Protein AF-A0A376NT62-F1 (afdb_monomer_lite)

Radius of gyration: 45.65 Å; chains: 1; bounding box: 94×24×123 Å

Foldseek 3Di:
DVVVVVVVVVVVVVVVVVVVVVVVVVVVVVVVVVVVVVVVVVVVVCVVPDDLVRVLVVQLVVLVVPVVDDPVVSVVSNVVSVVVSVVVVVVVVVVVCPPPVVVVVVVVVVVVVVVVVVVVVVVVVVVVVVVPQPPLVVVLVVLVVLVVVVPPDDDDPVRVVSVVCVVVSNVVSVVVSVVVD

Organism: Escherichia coli (NCBI:txid562)

pLDDT: mean 73.6, std 13.1, range [42.81, 91.88]

Secondary structure (DSSP, 8-state):
-HHHHHHHHHHHHHHHHHHHHHHHHHHHHHHHHHHHHHHHHHHHHHHHS--HHHHHHHHHHHHHH-TTS-HHHHHHHHHHHHHHHHHHHHHHHHHHHHSTHHHHHHHHHHHHHHHHHHHHHHHHHHHHHTTTS-HHHHHHHHHHHHHHHHTTS---HHHHHHHHTHHHHHHHHHHHHHHT-

Sequence (181 aa):
MEYDQQRLNDLQEKKRRKDLQDAKAQAERNYQEQQKRRNAENAALNRMNETEAARHQREIARINAMQYADQAVRDAAIQRENERYEKAIKKNTRATRNDEATRLLLQYSQQQAQVEGQIAAARQSAGIATERMTEAHKQLLALQQRISDLDGKKLTADEKSVLARKNELIQALTLLEVYWQ

Structure (mmCIF, N/CA/C/O backbone):
data_AF-A0A376NT62-F1
#
_entry.id   AF-A0A376NT62-F1
#
loop_
_atom_site.group_PDB
_atom_site.id
_atom_site.type_symbol
_atom_site.label_atom_id
_atom_site.label_alt_id
_atom_site.label_comp_id
_atom_site.label_asym_id
_atom_site.label_entity_id
_atom_site.label_seq_id
_atom_site.pdbx_PDB_ins_code
_atom_site.Cartn_x
_atom_site.Cartn_y
_atom_site.Cartn_z
_atom_site.occupancy
_atom_site.B_iso_or_equiv
_atom_site.auth_seq_id
_atom_site.auth_comp_id
_atom_site.auth_asym_id
_atom_site.auth_atom_id
_atom_site.pdbx_PDB_model_num
ATOM 1 N N . MET A 1 1 ? 58.448 10.289 -52.300 1.00 60.62 1 MET A N 1
ATOM 2 C CA . MET A 1 1 ? 58.687 10.170 -50.844 1.00 60.62 1 MET A CA 1
ATOM 3 C C . MET A 1 1 ? 57.670 11.004 -50.065 1.00 60.62 1 MET A C 1
ATOM 5 O O . MET A 1 1 ? 56.929 10.432 -49.286 1.00 60.62 1 MET A O 1
ATOM 9 N N . GLU A 1 2 ? 57.532 12.308 -50.326 1.00 60.56 2 GLU A N 1
ATOM 10 C CA . GLU A 1 2 ? 56.601 13.194 -49.589 1.00 60.56 2 GLU A CA 1
ATOM 11 C C . GLU A 1 2 ? 55.101 12.879 -49.806 1.00 60.56 2 GLU A C 1
ATOM 13 O O . GLU A 1 2 ? 54.304 12.934 -48.872 1.00 60.56 2 GLU A O 1
ATOM 18 N N . TYR A 1 3 ? 54.729 12.446 -51.017 1.00 61.25 3 TYR A N 1
ATOM 19 C CA . TYR A 1 3 ? 53.346 12.091 -51.374 1.00 61.25 3 TYR A CA 1
ATOM 20 C C . TYR A 1 3 ? 52.840 10.815 -50.669 1.00 61.25 3 TYR A C 1
ATOM 22 O O . TYR A 1 3 ? 51.676 10.727 -50.278 1.00 61.25 3 TYR A O 1
ATOM 30 N N . ASP A 1 4 ? 53.727 9.839 -50.448 1.00 70.56 4 ASP A N 1
ATOM 31 C CA . ASP A 1 4 ? 53.400 8.608 -49.716 1.00 70.56 4 ASP A CA 1
ATOM 32 C C . ASP A 1 4 ? 53.242 8.878 -48.214 1.00 70.56 4 ASP A C 1
ATOM 34 O O . ASP A 1 4 ? 52.376 8.296 -47.558 1.00 70.56 4 ASP A O 1
ATOM 38 N N . GLN A 1 5 ? 54.022 9.825 -47.680 1.00 70.31 5 GLN A N 1
ATOM 39 C CA . GLN A 1 5 ? 53.934 10.269 -46.289 1.00 70.31 5 GLN A CA 1
ATOM 40 C C . GLN A 1 5 ? 52.595 10.968 -45.994 1.00 70.31 5 GLN A C 1
ATOM 42 O O . GLN A 1 5 ? 51.976 10.708 -44.962 1.00 70.31 5 GLN A O 1
ATOM 47 N N . GLN A 1 6 ? 52.121 11.822 -46.910 1.00 76.06 6 GLN A N 1
ATOM 48 C CA . GLN A 1 6 ? 50.824 12.499 -46.785 1.00 76.06 6 GLN A CA 1
ATOM 49 C C . GLN A 1 6 ? 49.659 11.505 -46.820 1.00 76.06 6 GLN A C 1
ATOM 51 O O . GLN A 1 6 ? 48.800 11.533 -45.940 1.00 76.06 6 GLN A O 1
ATOM 56 N N . ARG A 1 7 ? 49.677 10.546 -47.755 1.00 76.56 7 ARG A N 1
ATOM 57 C CA . ARG A 1 7 ? 48.652 9.492 -47.836 1.00 76.56 7 ARG A CA 1
ATOM 58 C C . ARG A 1 7 ? 48.575 8.637 -46.571 1.00 76.56 7 ARG A C 1
ATOM 60 O O . ARG A 1 7 ? 47.478 8.268 -46.149 1.00 76.56 7 ARG A O 1
ATOM 67 N N . LEU A 1 8 ? 49.724 8.309 -45.977 1.00 78.25 8 LEU A N 1
ATOM 68 C CA . LEU A 1 8 ? 49.793 7.562 -44.719 1.00 78.25 8 LEU A CA 1
ATOM 69 C C . LEU A 1 8 ? 49.194 8.359 -43.554 1.00 78.25 8 LEU A C 1
ATOM 71 O O . LEU A 1 8 ? 48.403 7.803 -42.791 1.00 78.25 8 LEU A O 1
ATOM 75 N N . ASN A 1 9 ? 49.504 9.653 -43.457 1.00 84.88 9 ASN A N 1
ATOM 76 C CA . ASN A 1 9 ? 48.931 10.530 -42.436 1.00 84.88 9 ASN A CA 1
ATOM 77 C C . ASN A 1 9 ? 47.410 10.678 -42.586 1.00 84.88 9 ASN A C 1
ATOM 79 O O . ASN A 1 9 ? 46.694 10.541 -41.595 1.00 84.88 9 ASN A O 1
ATOM 83 N N . ASP A 1 10 ? 46.899 10.849 -43.807 1.00 85.81 10 ASP A N 1
ATOM 84 C CA . ASP A 1 10 ? 45.456 10.953 -44.066 1.00 85.81 10 ASP A CA 1
ATOM 85 C C . ASP A 1 10 ? 44.708 9.667 -43.686 1.00 85.81 10 ASP A C 1
ATOM 87 O O . ASP A 1 10 ? 43.630 9.697 -43.082 1.00 85.81 10 ASP A O 1
ATOM 91 N N . LEU A 1 11 ? 45.291 8.506 -44.005 1.00 86.19 11 LEU A N 1
ATOM 92 C CA . LEU A 1 11 ? 44.767 7.199 -43.603 1.00 86.19 11 LEU A CA 1
ATOM 93 C C . LEU A 1 11 ? 44.747 7.046 -42.078 1.00 86.19 11 LEU A C 1
ATOM 95 O O . LEU A 1 11 ? 43.768 6.542 -41.518 1.00 86.19 11 LEU A O 1
ATOM 99 N N . GLN A 1 12 ? 45.800 7.503 -41.402 1.00 85.12 12 GLN A N 1
ATOM 100 C CA . GLN A 1 12 ? 45.920 7.441 -39.951 1.00 85.12 12 GLN A CA 1
ATOM 101 C C . GLN A 1 12 ? 44.943 8.400 -39.256 1.00 85.12 12 GLN A C 1
ATOM 103 O O . GLN A 1 12 ? 44.310 8.019 -38.269 1.00 85.12 12 GLN A O 1
ATOM 108 N N . GLU A 1 13 ? 44.738 9.603 -39.795 1.00 84.12 13 GLU A N 1
ATOM 109 C CA . GLU A 1 13 ? 43.761 10.562 -39.279 1.00 84.12 13 GLU A CA 1
ATOM 110 C C . GLU A 1 13 ? 42.324 10.070 -39.492 1.00 84.12 13 GLU A C 1
ATOM 112 O O . GLU A 1 13 ? 41.499 10.139 -38.577 1.00 84.12 13 GLU A O 1
ATOM 117 N N . LYS A 1 14 ? 42.024 9.477 -40.654 1.00 88.94 14 LYS A N 1
ATOM 118 C CA . LYS A 1 14 ? 40.718 8.863 -40.928 1.00 88.94 14 LYS A CA 1
ATOM 119 C C . LYS A 1 14 ? 40.431 7.692 -39.988 1.00 88.94 14 LYS A C 1
ATOM 121 O O . LYS A 1 14 ? 39.310 7.580 -39.489 1.00 88.94 14 LYS A O 1
ATOM 126 N N . LYS A 1 15 ? 41.438 6.859 -39.700 1.00 89.94 15 LYS A N 1
ATOM 127 C CA . LYS A 1 15 ? 41.334 5.780 -38.708 1.00 89.94 15 LYS A CA 1
ATOM 128 C C . LYS A 1 15 ? 41.074 6.344 -37.311 1.0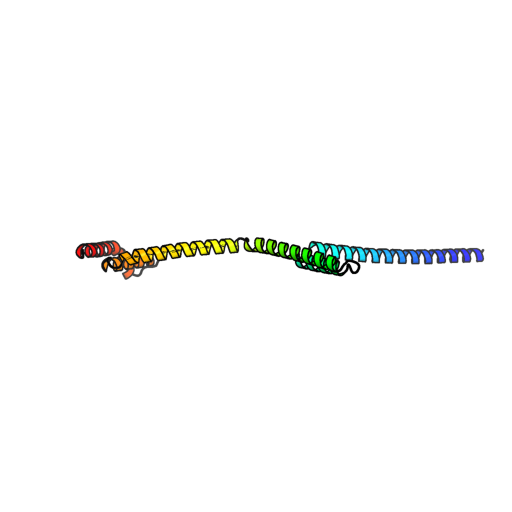0 89.94 15 LYS A C 1
ATOM 130 O O . LYS A 1 15 ? 40.103 5.952 -36.679 1.00 89.94 15 LYS A O 1
A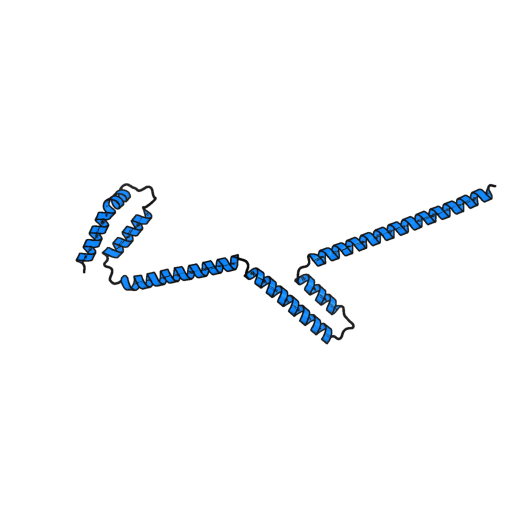TOM 135 N N . ARG A 1 16 ? 41.839 7.353 -36.885 1.00 85.56 16 ARG A N 1
ATOM 136 C CA . ARG A 1 16 ? 41.668 8.006 -35.578 1.00 85.56 16 ARG A CA 1
ATOM 137 C C . ARG A 1 16 ? 40.288 8.646 -35.413 1.00 85.56 16 ARG A C 1
ATOM 139 O O . ARG A 1 16 ? 39.691 8.541 -34.346 1.00 85.56 16 ARG A O 1
ATOM 146 N N . ARG A 1 17 ? 39.762 9.295 -36.458 1.00 85.88 17 ARG A N 1
ATOM 147 C CA . ARG A 1 17 ? 38.399 9.854 -36.460 1.00 85.88 17 ARG A CA 1
ATOM 148 C C . ARG A 1 17 ? 37.344 8.765 -36.315 1.00 85.88 17 ARG A C 1
ATOM 150 O O . ARG A 1 17 ? 36.403 8.950 -35.549 1.00 85.88 17 ARG A O 1
ATOM 157 N N . LYS A 1 18 ? 37.515 7.644 -37.018 1.00 90.44 18 LYS A N 1
ATOM 158 C CA . LYS A 1 18 ? 36.607 6.500 -36.928 1.00 90.44 18 LYS A CA 1
ATOM 159 C C . LYS A 1 18 ? 36.651 5.860 -35.540 1.00 90.44 18 LYS A C 1
ATOM 161 O O . LYS A 1 18 ? 35.605 5.712 -34.927 1.00 90.44 18 LYS A O 1
ATOM 166 N N . ASP A 1 19 ? 37.844 5.623 -35.002 1.00 89.94 19 ASP A N 1
ATOM 167 C CA . ASP A 1 19 ? 38.031 5.070 -33.657 1.00 89.94 19 ASP A CA 1
ATOM 168 C C . ASP A 1 19 ? 37.415 5.987 -32.580 1.00 89.94 19 ASP A C 1
ATOM 170 O O . ASP A 1 19 ? 36.767 5.518 -31.647 1.00 89.94 19 ASP A O 1
ATOM 174 N N . LEU A 1 20 ? 37.543 7.313 -32.731 1.00 86.62 20 LEU A N 1
ATOM 175 C CA . LEU A 1 20 ? 36.889 8.292 -31.853 1.00 86.62 20 LEU A CA 1
ATOM 176 C C . LEU A 1 20 ? 35.360 8.269 -31.973 1.00 86.62 20 LEU A C 1
ATOM 178 O O . LEU A 1 20 ? 34.663 8.442 -30.972 1.00 86.62 20 LEU A O 1
ATOM 182 N N . GLN A 1 21 ? 34.827 8.094 -33.181 1.00 90.81 21 GLN A N 1
ATOM 183 C CA . GLN A 1 21 ? 33.387 8.027 -33.418 1.00 90.81 21 GLN A CA 1
ATOM 184 C C . GLN A 1 21 ? 32.792 6.727 -32.867 1.00 90.81 21 GLN A C 1
ATOM 186 O O . GLN A 1 21 ? 31.758 6.769 -32.199 1.00 90.81 21 GLN A O 1
ATOM 191 N N . ASP A 1 22 ? 33.482 5.605 -33.062 1.00 91.88 22 ASP A N 1
ATOM 192 C CA . ASP A 1 22 ? 33.101 4.297 -32.535 1.00 91.88 22 ASP A CA 1
ATOM 193 C C . ASP A 1 22 ? 33.161 4.291 -30.999 1.00 91.88 22 ASP A C 1
ATOM 195 O O . ASP A 1 22 ? 32.225 3.830 -30.344 1.00 91.88 22 ASP A O 1
ATOM 199 N N . ALA A 1 23 ? 34.190 4.904 -30.400 1.00 88.69 23 ALA A N 1
ATOM 200 C CA . ALA A 1 23 ? 34.283 5.070 -28.949 1.00 88.69 23 ALA A CA 1
ATOM 201 C C . ALA A 1 23 ? 33.133 5.918 -28.377 1.00 88.69 23 ALA A C 1
ATOM 203 O O . ALA A 1 23 ? 32.559 5.561 -27.346 1.00 88.69 23 ALA A O 1
ATOM 204 N N . LYS A 1 24 ? 32.751 7.013 -29.051 1.00 90.50 24 LYS A N 1
ATOM 205 C CA . LYS A 1 24 ? 31.589 7.830 -28.656 1.00 90.50 24 LYS A CA 1
ATOM 206 C C . LYS A 1 24 ? 30.281 7.052 -28.774 1.00 90.50 24 LYS A C 1
ATOM 208 O O . LYS A 1 24 ? 29.489 7.064 -27.837 1.00 90.50 24 LYS A O 1
ATOM 213 N N . ALA A 1 25 ? 30.078 6.336 -29.879 1.00 89.50 25 ALA A N 1
ATOM 214 C CA . ALA A 1 25 ? 28.888 5.515 -30.082 1.00 89.50 25 ALA A CA 1
ATOM 215 C C . ALA A 1 25 ? 28.783 4.400 -29.029 1.00 89.50 25 ALA A C 1
ATOM 217 O O . ALA A 1 25 ? 27.697 4.132 -28.515 1.00 89.50 25 ALA A O 1
ATOM 218 N N . GLN A 1 26 ? 29.906 3.781 -28.661 1.00 86.69 26 GLN A N 1
ATOM 219 C CA . GLN A 1 26 ? 29.948 2.774 -27.606 1.00 86.69 26 GLN A CA 1
ATOM 220 C C . GLN A 1 26 ? 29.641 3.380 -26.232 1.00 86.69 26 GLN A C 1
ATOM 222 O O . GLN A 1 26 ? 28.860 2.808 -25.474 1.00 86.69 26 GLN A O 1
ATOM 227 N N . ALA A 1 27 ? 30.206 4.547 -25.915 1.00 86.06 27 ALA A N 1
ATOM 228 C CA . ALA A 1 27 ? 29.922 5.253 -24.668 1.00 86.06 27 ALA A CA 1
ATOM 229 C C . ALA A 1 27 ? 28.438 5.635 -24.554 1.00 86.06 27 ALA A C 1
ATOM 231 O O . ALA A 1 27 ? 27.832 5.453 -23.500 1.00 86.06 27 ALA A O 1
ATOM 232 N N . GLU A 1 28 ? 27.831 6.095 -25.647 1.00 88.81 28 GLU A N 1
ATOM 233 C CA . GLU A 1 28 ? 26.419 6.465 -25.681 1.00 88.81 28 GLU A CA 1
ATOM 234 C C . GLU A 1 28 ? 25.495 5.248 -25.559 1.00 88.81 28 GLU A C 1
ATOM 236 O O . GLU A 1 28 ? 24.528 5.282 -24.797 1.00 88.81 28 GLU A O 1
ATOM 241 N N . ARG A 1 29 ? 25.832 4.125 -26.208 1.00 88.50 29 ARG A N 1
ATOM 242 C CA . ARG A 1 29 ? 25.128 2.846 -26.006 1.00 88.50 29 ARG A CA 1
ATOM 243 C C . ARG A 1 29 ? 25.219 2.377 -24.560 1.00 88.50 29 ARG A C 1
ATOM 245 O O . ARG A 1 29 ? 24.194 2.052 -23.966 1.00 88.50 29 ARG A O 1
ATOM 252 N N . ASN A 1 30 ? 26.416 2.400 -23.979 1.00 90.94 30 ASN A N 1
ATOM 253 C CA . ASN A 1 30 ? 26.633 2.009 -22.588 1.00 90.94 30 ASN A CA 1
ATOM 254 C C . ASN A 1 30 ? 25.833 2.904 -21.628 1.00 90.94 30 ASN A C 1
ATOM 256 O O . ASN A 1 30 ? 25.224 2.407 -20.682 1.00 90.94 30 ASN A O 1
ATOM 260 N N . TYR A 1 31 ? 25.784 4.213 -21.890 1.00 86.31 31 TYR A N 1
ATOM 261 C CA . TYR A 1 31 ? 24.988 5.155 -21.107 1.00 86.31 31 TYR A CA 1
ATOM 262 C C . TYR A 1 31 ? 23.487 4.857 -21.214 1.00 86.31 31 TYR A C 1
ATOM 264 O O . TYR A 1 31 ? 22.801 4.757 -20.196 1.00 86.31 31 TYR A O 1
ATOM 272 N N . GLN A 1 32 ? 22.972 4.646 -22.427 1.00 90.00 32 GLN A N 1
ATOM 273 C CA . GLN A 1 32 ? 21.567 4.296 -22.639 1.00 90.00 32 GLN A CA 1
ATOM 274 C C . GLN A 1 32 ? 21.197 2.959 -21.989 1.00 90.00 32 GLN A C 1
ATOM 276 O O . GLN A 1 32 ? 20.133 2.844 -21.380 1.00 90.00 32 GLN A O 1
ATOM 281 N N . GLU A 1 33 ? 22.059 1.947 -22.080 1.00 88.75 33 GLU A N 1
ATOM 282 C CA . GLU A 1 33 ? 21.848 0.672 -21.397 1.00 88.75 33 GLU A CA 1
ATOM 283 C C . GLU A 1 33 ? 21.852 0.830 -19.881 1.00 88.75 33 GLU A C 1
ATOM 285 O O . GLU A 1 33 ? 20.990 0.264 -19.211 1.00 88.75 33 GLU A O 1
ATOM 290 N N . GLN A 1 34 ? 22.766 1.629 -19.329 1.00 86.88 34 GLN A N 1
ATOM 291 C CA . GLN A 1 34 ? 22.798 1.895 -17.895 1.00 86.88 34 GLN A CA 1
ATOM 292 C C . GLN A 1 34 ? 21.518 2.599 -17.430 1.00 86.88 34 GLN A C 1
ATOM 294 O O . GLN A 1 34 ? 20.954 2.218 -16.405 1.00 86.88 34 GLN A O 1
ATOM 299 N N . GLN A 1 35 ? 21.013 3.569 -18.197 1.00 87.31 35 GLN A N 1
ATOM 300 C CA . GLN A 1 35 ? 19.728 4.218 -17.915 1.00 87.31 35 GLN A CA 1
ATOM 301 C C . GLN A 1 35 ? 18.564 3.222 -17.982 1.00 87.31 35 GLN A C 1
ATOM 303 O O . GLN A 1 35 ? 17.733 3.182 -17.077 1.00 87.31 35 GLN A O 1
ATOM 308 N N . LYS A 1 36 ? 18.525 2.357 -19.004 1.00 91.06 36 LYS A N 1
ATOM 309 C CA . LYS A 1 36 ? 17.510 1.296 -19.113 1.00 91.06 36 LYS A CA 1
ATOM 310 C C . LYS A 1 36 ? 17.560 0.332 -17.929 1.00 91.06 36 LYS A C 1
ATOM 312 O O . LYS A 1 36 ? 16.506 0.007 -17.391 1.00 91.06 36 LYS A O 1
ATOM 317 N N . ARG A 1 37 ? 18.755 -0.088 -17.497 1.00 87.69 37 ARG A N 1
ATOM 318 C CA . ARG A 1 37 ? 18.943 -0.963 -16.327 1.00 87.69 37 ARG A CA 1
ATOM 319 C C . ARG A 1 37 ? 18.460 -0.294 -15.048 1.00 87.69 37 ARG A C 1
ATOM 321 O O . ARG A 1 37 ? 17.643 -0.880 -14.354 1.00 87.69 37 ARG A O 1
ATOM 328 N N . ARG A 1 38 ? 18.853 0.960 -14.800 1.00 83.25 38 ARG A N 1
ATOM 329 C CA . ARG A 1 38 ? 18.370 1.743 -13.649 1.00 83.25 38 ARG A CA 1
ATOM 330 C C . ARG A 1 38 ? 16.850 1.871 -13.640 1.00 83.25 38 ARG A C 1
ATOM 332 O O . ARG A 1 38 ? 16.218 1.662 -12.612 1.00 83.25 38 ARG A O 1
ATOM 339 N N . ASN A 1 39 ? 16.249 2.172 -14.788 1.00 86.00 39 ASN A N 1
ATOM 340 C CA . ASN A 1 39 ? 14.797 2.290 -14.902 1.00 86.00 39 ASN A CA 1
ATOM 341 C C . ASN A 1 39 ? 14.094 0.943 -14.691 1.00 86.00 39 ASN A C 1
ATOM 343 O O . ASN A 1 39 ? 13.047 0.895 -14.049 1.00 86.00 39 ASN A O 1
ATOM 347 N N . ALA A 1 40 ? 14.672 -0.152 -15.190 1.00 83.62 40 ALA A N 1
ATOM 348 C CA . ALA A 1 40 ? 14.157 -1.499 -14.974 1.00 8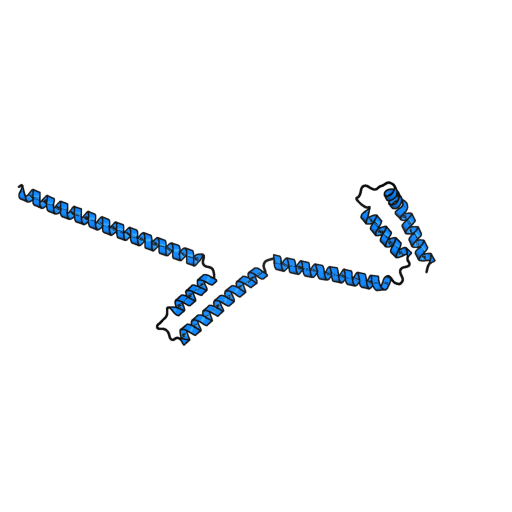3.62 40 ALA A CA 1
ATOM 349 C C . ALA A 1 40 ? 14.262 -1.926 -13.502 1.00 83.62 40 ALA A C 1
ATOM 351 O O . ALA A 1 40 ? 13.298 -2.463 -12.960 1.00 83.62 40 ALA A O 1
ATOM 352 N N . GLU A 1 41 ? 15.386 -1.641 -12.843 1.00 81.38 41 GLU A N 1
ATOM 353 C CA . GLU A 1 41 ? 15.609 -1.908 -11.419 1.00 81.38 41 GLU A CA 1
ATOM 354 C C . GLU A 1 41 ? 14.671 -1.077 -10.538 1.00 81.38 41 GLU A C 1
ATOM 356 O O . GLU A 1 41 ? 14.015 -1.631 -9.660 1.00 81.38 41 GLU A O 1
ATOM 361 N N . ASN A 1 42 ? 14.501 0.216 -10.824 1.00 81.56 42 ASN A N 1
ATOM 362 C CA . ASN A 1 42 ? 13.538 1.067 -10.121 1.00 81.56 42 ASN A CA 1
ATOM 363 C C . ASN A 1 42 ? 12.095 0.586 -10.324 1.00 81.56 42 ASN A C 1
ATOM 365 O O . ASN A 1 42 ? 11.314 0.528 -9.375 1.00 81.56 42 ASN A O 1
ATOM 369 N N . ALA A 1 43 ? 11.727 0.188 -11.545 1.00 80.62 43 ALA A N 1
ATOM 370 C CA . ALA A 1 43 ? 10.415 -0.392 -11.812 1.00 80.62 43 ALA A CA 1
ATOM 371 C C . ALA A 1 43 ? 10.221 -1.729 -11.075 1.00 80.62 43 ALA A C 1
ATOM 373 O O . ALA A 1 43 ? 9.122 -2.006 -10.596 1.00 80.62 43 ALA A O 1
ATOM 374 N N . ALA A 1 44 ? 11.269 -2.548 -10.957 1.00 79.88 44 ALA A N 1
ATOM 375 C CA . ALA A 1 44 ? 11.240 -3.792 -10.196 1.00 79.88 44 ALA A CA 1
ATOM 376 C C . ALA A 1 44 ? 11.102 -3.536 -8.687 1.00 79.88 44 ALA A C 1
ATOM 378 O O . ALA A 1 44 ? 10.258 -4.160 -8.047 1.00 79.88 44 ALA A O 1
ATOM 379 N N . LEU A 1 45 ? 11.851 -2.580 -8.132 1.00 76.75 45 LEU A N 1
ATOM 380 C CA . LEU A 1 45 ? 11.735 -2.156 -6.734 1.00 76.75 45 LEU A CA 1
ATOM 381 C C . LEU A 1 45 ? 10.335 -1.626 -6.418 1.00 76.75 45 LEU A C 1
ATOM 383 O O . LEU A 1 45 ? 9.746 -2.026 -5.415 1.00 76.75 45 LEU A O 1
ATOM 387 N N . ASN A 1 46 ? 9.762 -0.810 -7.303 1.00 74.62 46 ASN A N 1
ATOM 388 C CA . ASN A 1 46 ? 8.386 -0.344 -7.153 1.00 74.62 46 ASN A CA 1
ATOM 389 C C . ASN A 1 46 ? 7.395 -1.515 -7.199 1.00 74.62 46 ASN A C 1
ATOM 391 O O . ASN A 1 46 ? 6.508 -1.587 -6.361 1.00 74.62 46 ASN A O 1
ATOM 395 N N . ARG A 1 47 ? 7.575 -2.503 -8.089 1.00 71.38 47 ARG A N 1
ATOM 396 C CA . ARG A 1 47 ? 6.727 -3.714 -8.119 1.00 71.38 47 ARG A CA 1
ATOM 397 C C . ARG A 1 47 ? 6.829 -4.559 -6.846 1.00 71.38 47 ARG A C 1
ATOM 399 O O . ARG A 1 47 ? 5.822 -5.141 -6.437 1.00 71.38 47 ARG A O 1
ATOM 406 N N . MET A 1 48 ? 8.019 -4.653 -6.250 1.00 68.38 48 MET A N 1
ATOM 407 C CA . MET A 1 48 ? 8.249 -5.416 -5.018 1.00 68.38 48 MET A CA 1
ATOM 408 C C . MET A 1 48 ? 7.642 -4.729 -3.793 1.00 68.38 48 MET A C 1
ATOM 410 O O . MET A 1 48 ? 7.051 -5.410 -2.963 1.00 68.38 48 MET A O 1
ATOM 414 N N . ASN A 1 49 ? 7.721 -3.399 -3.717 1.00 63.00 49 ASN A N 1
ATOM 415 C CA . ASN A 1 49 ? 7.181 -2.613 -2.602 1.00 63.00 49 ASN A CA 1
ATOM 416 C C . ASN A 1 49 ? 5.732 -2.155 -2.809 1.00 63.00 49 ASN A C 1
ATOM 418 O O . ASN A 1 49 ? 5.203 -1.368 -2.024 1.00 63.00 49 ASN A O 1
ATOM 422 N N . GLU A 1 50 ? 5.084 -2.596 -3.883 1.00 66.69 50 GLU A N 1
ATOM 423 C CA . GLU A 1 50 ? 3.768 -2.082 -4.219 1.00 66.69 50 GLU A CA 1
ATOM 424 C C . GLU A 1 50 ? 2.655 -2.647 -3.342 1.00 66.69 50 GLU A C 1
ATOM 426 O O . GLU A 1 50 ? 2.512 -3.861 -3.175 1.00 66.69 50 GLU A O 1
ATOM 431 N N . THR A 1 51 ? 1.819 -1.737 -2.841 1.00 76.31 51 THR A N 1
ATOM 432 C CA . THR A 1 51 ? 0.596 -2.072 -2.115 1.00 76.31 51 THR A CA 1
ATOM 433 C C . THR A 1 51 ? -0.383 -2.807 -3.034 1.00 76.31 51 THR A C 1
ATOM 435 O O . THR A 1 51 ? -0.394 -2.605 -4.251 1.00 76.31 51 THR A O 1
ATOM 438 N N . GLU A 1 52 ? -1.259 -3.645 -2.468 1.00 79.88 52 GLU A N 1
ATOM 439 C CA . GLU A 1 52 ? -2.295 -4.330 -3.263 1.00 79.88 52 GLU A CA 1
ATOM 440 C C . GLU A 1 52 ? -3.191 -3.338 -4.034 1.00 79.88 52 GLU A C 1
ATOM 442 O O . GLU A 1 52 ? -3.661 -3.668 -5.117 1.00 79.88 52 GLU A O 1
ATOM 447 N N . ALA A 1 53 ? -3.359 -2.104 -3.540 1.00 78.69 53 ALA A N 1
ATOM 448 C CA . ALA A 1 53 ? -4.081 -1.037 -4.239 1.00 78.69 53 ALA A CA 1
ATOM 449 C C . ALA A 1 53 ? -3.376 -0.588 -5.530 1.00 78.69 53 ALA A C 1
ATOM 451 O O . ALA A 1 53 ? -4.015 -0.430 -6.569 1.00 78.69 53 ALA A O 1
ATOM 452 N N . ALA A 1 54 ? -2.053 -0.429 -5.487 1.00 82.00 54 ALA A N 1
ATOM 453 C CA . ALA A 1 54 ? -1.268 -0.057 -6.659 1.00 82.00 54 ALA A CA 1
ATOM 454 C C . ALA A 1 54 ? -1.223 -1.191 -7.700 1.00 82.00 54 ALA A C 1
ATOM 456 O O . ALA A 1 54 ? -1.355 -0.942 -8.900 1.00 82.00 54 ALA A O 1
ATOM 457 N N . ARG A 1 55 ? -1.145 -2.451 -7.248 1.00 83.94 55 ARG A N 1
ATOM 458 C CA . ARG A 1 55 ? -1.268 -3.630 -8.125 1.00 83.94 55 ARG A CA 1
ATOM 459 C C . ARG A 1 55 ? -2.616 -3.672 -8.833 1.00 83.94 55 ARG A C 1
ATOM 461 O O . ARG A 1 55 ? -2.642 -3.798 -10.055 1.00 83.94 55 ARG A O 1
ATOM 468 N N . HIS A 1 56 ? -3.696 -3.503 -8.075 1.00 87.62 56 HIS A N 1
ATOM 469 C CA . HIS A 1 56 ? -5.053 -3.460 -8.601 1.00 87.62 56 HIS A CA 1
ATOM 470 C C . HIS A 1 56 ? -5.203 -2.376 -9.677 1.00 87.62 56 HIS A C 1
ATOM 472 O O . HIS A 1 56 ? -5.623 -2.656 -10.797 1.00 87.62 56 HIS A O 1
ATOM 478 N N . GLN A 1 57 ? -4.759 -1.150 -9.389 1.00 85.94 57 GLN A N 1
ATOM 479 C CA . GLN A 1 57 ? -4.866 -0.040 -10.334 1.00 85.94 57 GLN A CA 1
ATOM 480 C C . GLN A 1 57 ? -4.094 -0.287 -11.639 1.00 85.94 57 GLN A C 1
ATOM 482 O O . GLN A 1 57 ? -4.569 0.071 -12.720 1.00 85.94 57 GLN A O 1
ATOM 487 N N . ARG A 1 58 ? -2.922 -0.929 -11.568 1.00 87.44 58 ARG A N 1
ATOM 488 C CA . ARG A 1 58 ? -2.160 -1.295 -12.769 1.00 87.44 58 ARG A CA 1
ATOM 489 C C . ARG A 1 58 ? -2.832 -2.373 -13.592 1.00 87.44 58 ARG A C 1
ATOM 491 O O . ARG A 1 58 ? -2.800 -2.283 -14.816 1.00 87.44 58 ARG A O 1
ATOM 498 N N . GLU A 1 59 ? -3.419 -3.374 -12.952 1.00 87.44 59 GLU A N 1
ATOM 499 C CA . GLU A 1 59 ? -4.086 -4.444 -13.684 1.00 87.44 59 GLU A CA 1
ATOM 500 C C . GLU A 1 59 ? -5.355 -3.924 -14.371 1.00 87.44 59 GLU A C 1
ATOM 502 O O . GLU A 1 59 ? -5.568 -4.202 -15.548 1.00 87.44 59 GLU A O 1
ATOM 507 N N . ILE A 1 60 ? -6.105 -3.029 -13.722 1.00 89.50 60 ILE A N 1
ATOM 508 C CA . ILE A 1 60 ? -7.216 -2.306 -14.358 1.00 89.50 60 ILE A CA 1
ATOM 509 C C . ILE A 1 60 ? -6.729 -1.488 -15.562 1.00 89.50 60 ILE A C 1
ATOM 511 O O . ILE A 1 60 ? -7.310 -1.571 -16.644 1.00 89.50 60 ILE A O 1
ATOM 515 N N . ALA A 1 61 ? -5.630 -0.739 -15.422 1.00 88.88 61 ALA A N 1
ATOM 516 C CA . ALA A 1 61 ? -5.047 0.011 -16.536 1.00 88.88 61 ALA A CA 1
ATOM 517 C C . ALA A 1 61 ? -4.585 -0.908 -17.682 1.00 88.88 61 ALA A C 1
ATOM 519 O O . ALA A 1 61 ? -4.752 -0.569 -18.854 1.00 88.88 61 ALA A O 1
ATOM 520 N N . ARG A 1 62 ? -4.047 -2.090 -17.360 1.00 89.00 62 ARG A N 1
ATOM 521 C CA . ARG A 1 62 ? -3.623 -3.098 -18.337 1.00 89.00 62 ARG A CA 1
ATOM 522 C C . ARG A 1 62 ? -4.807 -3.683 -19.098 1.00 89.00 62 ARG A C 1
ATOM 524 O O . ARG A 1 62 ? -4.730 -3.781 -20.320 1.00 89.00 62 ARG A O 1
ATOM 531 N N . ILE A 1 63 ? -5.888 -4.031 -18.403 1.00 88.56 63 ILE A N 1
ATOM 532 C CA . ILE A 1 63 ? -7.121 -4.536 -19.020 1.00 88.56 63 ILE A CA 1
ATOM 533 C C . ILE A 1 63 ? -7.737 -3.455 -19.921 1.00 88.56 63 ILE A C 1
ATOM 535 O O . ILE A 1 63 ? -8.108 -3.735 -21.060 1.00 88.56 63 ILE A O 1
ATOM 539 N N . ASN A 1 64 ? -7.748 -2.197 -19.469 1.00 87.38 64 ASN A N 1
ATOM 540 C CA . ASN A 1 64 ? -8.231 -1.065 -20.264 1.00 87.38 64 ASN A CA 1
ATOM 541 C C . ASN A 1 64 ? -7.376 -0.794 -21.514 1.00 87.38 64 ASN A C 1
ATOM 543 O O . ASN A 1 64 ? -7.912 -0.406 -22.553 1.00 87.38 64 ASN A O 1
ATOM 547 N N . ALA A 1 65 ? -6.063 -1.032 -21.448 1.00 88.56 65 ALA A N 1
ATOM 548 C CA . ALA A 1 65 ? -5.152 -0.871 -22.582 1.00 88.56 65 ALA A CA 1
ATOM 549 C C . ALA A 1 65 ? -5.330 -1.944 -23.677 1.00 88.56 65 ALA A C 1
ATOM 551 O O . ALA A 1 65 ? -4.836 -1.760 -24.791 1.00 88.56 65 ALA A O 1
ATOM 552 N N . MET A 1 66 ? -6.049 -3.044 -23.411 1.00 88.06 66 MET A N 1
ATOM 553 C CA . MET A 1 66 ? -6.354 -4.089 -24.399 1.00 88.06 66 MET A CA 1
ATOM 554 C C . MET A 1 66 ? -7.475 -3.653 -25.358 1.00 88.06 66 MET A C 1
ATOM 556 O O . MET A 1 66 ? -8.563 -4.221 -25.380 1.00 88.06 66 MET A O 1
ATOM 560 N N . GLN A 1 67 ? -7.209 -2.633 -26.173 1.00 78.81 67 GLN A N 1
ATOM 561 C CA . GLN A 1 67 ? -8.209 -1.972 -27.024 1.00 78.81 67 GLN A CA 1
ATOM 562 C C . GLN A 1 67 ? -8.863 -2.887 -28.073 1.00 78.81 67 GLN A C 1
ATOM 564 O O . GLN A 1 67 ? -10.004 -2.643 -28.455 1.00 78.81 67 GLN A O 1
ATOM 569 N N . TYR A 1 68 ? -8.169 -3.944 -28.499 1.00 83.50 68 TYR A N 1
ATOM 570 C CA . TYR A 1 68 ? -8.650 -4.903 -29.500 1.00 83.50 68 TYR A CA 1
ATOM 571 C C . TYR A 1 68 ? -9.495 -6.045 -28.923 1.00 83.50 68 TYR A C 1
ATOM 573 O O . TYR A 1 68 ? -10.037 -6.840 -29.683 1.00 83.50 68 TYR A O 1
ATOM 581 N N . ALA A 1 69 ? -9.588 -6.164 -27.597 1.00 80.94 69 ALA A N 1
ATOM 582 C CA . ALA A 1 69 ? -10.419 -7.180 -26.966 1.00 80.94 69 ALA A CA 1
ATOM 583 C C . ALA A 1 69 ? -11.894 -6.753 -26.954 1.00 80.94 69 ALA A C 1
ATOM 585 O O . ALA A 1 69 ? -12.212 -5.570 -26.771 1.00 80.94 69 ALA A O 1
ATOM 586 N N . ASP A 1 70 ? -12.796 -7.729 -27.074 1.00 86.31 70 ASP A N 1
ATOM 587 C CA . ASP A 1 70 ? -14.232 -7.502 -26.925 1.00 86.31 70 ASP A CA 1
ATOM 588 C C . ASP A 1 70 ? -14.538 -6.800 -25.601 1.00 86.31 70 ASP A C 1
ATOM 590 O O . ASP A 1 70 ? -13.985 -7.124 -24.545 1.00 86.31 70 ASP A O 1
ATOM 594 N N . GLN A 1 71 ? -15.433 -5.816 -25.658 1.00 84.69 71 GLN A N 1
ATOM 595 C CA . GLN A 1 71 ? -15.754 -4.976 -24.508 1.00 84.69 71 GLN A CA 1
ATOM 596 C C . GLN A 1 71 ? -16.297 -5.802 -23.334 1.00 84.69 71 GLN A C 1
ATOM 598 O O . GLN A 1 71 ? -15.827 -5.648 -22.213 1.00 84.69 71 GLN A O 1
ATOM 603 N N . ALA A 1 72 ? -17.171 -6.777 -23.605 1.00 86.50 72 ALA A N 1
ATOM 604 C CA . ALA A 1 72 ? -17.695 -7.682 -22.582 1.00 86.50 72 ALA A CA 1
ATOM 605 C C . ALA A 1 72 ? -16.597 -8.519 -21.895 1.00 86.50 72 ALA A C 1
ATOM 607 O O . ALA A 1 72 ? -16.684 -8.808 -20.702 1.00 86.50 72 ALA A O 1
ATOM 608 N N . VAL A 1 73 ? -15.541 -8.890 -22.628 1.00 87.94 73 VAL A N 1
ATOM 609 C CA . VAL A 1 73 ? -14.403 -9.643 -22.078 1.00 87.94 73 VAL A CA 1
ATOM 610 C C . VAL A 1 73 ? -13.548 -8.745 -21.183 1.00 87.94 73 VAL A C 1
ATOM 612 O O . VAL A 1 73 ? -13.112 -9.186 -20.118 1.00 87.94 73 VAL A O 1
ATOM 615 N N . ARG A 1 74 ? -13.352 -7.477 -21.568 1.00 86.06 74 ARG A N 1
ATOM 616 C CA . ARG A 1 74 ? -12.670 -6.474 -20.736 1.00 86.06 74 ARG A CA 1
ATOM 617 C C . ARG A 1 74 ? -13.439 -6.180 -19.455 1.00 86.06 74 ARG A C 1
ATOM 619 O O . ARG A 1 74 ? -12.848 -6.232 -18.380 1.00 86.06 74 ARG A O 1
ATOM 626 N N . ASP A 1 75 ? -14.745 -5.962 -19.553 1.00 86.88 75 ASP A N 1
ATOM 627 C CA . ASP A 1 75 ? -15.591 -5.682 -18.393 1.00 86.88 75 ASP A CA 1
ATOM 628 C C . ASP A 1 75 ? -15.611 -6.875 -17.426 1.00 86.88 75 ASP A C 1
ATOM 630 O O . ASP A 1 75 ? -15.434 -6.706 -16.220 1.00 86.88 75 ASP A O 1
ATOM 634 N N . ALA A 1 76 ? -15.714 -8.105 -17.942 1.00 89.06 76 ALA A N 1
ATOM 635 C CA . ALA A 1 76 ? -15.623 -9.312 -17.122 1.00 89.06 76 ALA A CA 1
ATOM 636 C C . ALA A 1 76 ? -14.248 -9.469 -16.445 1.00 89.06 76 ALA A C 1
ATOM 638 O O . ALA A 1 76 ? -14.170 -9.909 -15.295 1.00 89.06 76 ALA A O 1
ATOM 639 N N . ALA A 1 77 ? -13.158 -9.113 -17.129 1.00 88.75 77 ALA A N 1
ATOM 640 C CA . ALA A 1 77 ? -11.815 -9.139 -16.555 1.00 88.75 77 ALA A CA 1
ATOM 641 C C . ALA A 1 77 ? -11.640 -8.081 -15.450 1.00 88.75 77 ALA A C 1
ATOM 643 O O . ALA A 1 77 ? -11.094 -8.398 -14.393 1.00 88.75 77 ALA A O 1
ATOM 644 N N . ILE A 1 78 ? -12.171 -6.869 -15.647 1.00 89.25 78 ILE A N 1
ATOM 645 C CA . ILE A 1 78 ? -12.198 -5.804 -14.631 1.00 89.25 78 ILE A CA 1
ATOM 646 C C . ILE A 1 78 ? -12.952 -6.267 -13.385 1.00 89.25 78 ILE A C 1
ATOM 648 O O . ILE A 1 78 ? -12.454 -6.109 -12.273 1.00 89.25 78 ILE A O 1
ATOM 652 N N . GLN A 1 79 ? -14.124 -6.888 -13.551 1.00 87.44 79 GLN A N 1
ATOM 653 C CA . GLN A 1 79 ? -14.911 -7.381 -12.417 1.00 87.44 79 GLN A CA 1
ATOM 654 C C . GLN A 1 79 ? -14.164 -8.451 -11.615 1.00 87.44 79 GLN A C 1
ATOM 656 O O . GLN A 1 79 ? -14.110 -8.379 -10.389 1.00 87.44 79 GLN A O 1
ATOM 661 N N . ARG A 1 80 ? -13.503 -9.402 -12.286 1.00 90.00 80 ARG A N 1
ATOM 662 C CA . ARG A 1 80 ? -12.681 -10.418 -11.605 1.00 90.00 80 ARG A CA 1
ATOM 663 C C . ARG A 1 80 ? -11.521 -9.798 -10.824 1.00 90.00 80 ARG A C 1
ATOM 665 O O . ARG A 1 80 ? -11.217 -10.255 -9.722 1.00 90.00 80 ARG A O 1
ATOM 672 N N . GLU A 1 81 ? -10.888 -8.765 -11.374 1.00 89.25 81 GLU A N 1
ATOM 673 C CA . GLU A 1 81 ? -9.799 -8.056 -10.699 1.00 89.25 81 GLU A CA 1
ATOM 674 C C . GLU A 1 81 ? -10.306 -7.230 -9.503 1.00 89.25 81 GLU A C 1
ATOM 676 O O . GLU A 1 81 ? -9.680 -7.245 -8.440 1.00 89.25 81 GLU A O 1
ATOM 681 N N . ASN A 1 82 ? -11.481 -6.598 -9.612 1.00 88.19 82 ASN A N 1
ATOM 682 C CA . ASN A 1 82 ? -12.161 -5.941 -8.489 1.00 88.19 82 ASN A CA 1
ATOM 683 C C . ASN A 1 82 ? -12.469 -6.937 -7.359 1.00 88.19 82 ASN A C 1
ATOM 685 O O . ASN A 1 82 ? -12.157 -6.676 -6.197 1.00 88.19 82 ASN A O 1
ATOM 689 N N . GLU A 1 83 ? -13.021 -8.109 -7.687 1.00 89.31 83 GLU A N 1
ATOM 690 C CA . GLU A 1 83 ? -13.312 -9.158 -6.703 1.00 89.31 83 GLU A CA 1
ATOM 691 C C . GLU A 1 83 ? -12.044 -9.687 -6.019 1.00 89.31 83 GLU A C 1
ATOM 693 O O . GLU A 1 83 ? -12.043 -9.957 -4.812 1.00 89.31 83 GLU A O 1
ATOM 698 N N . ARG A 1 84 ? -10.951 -9.860 -6.775 1.00 89.00 84 ARG A N 1
ATOM 699 C CA . ARG A 1 84 ? -9.646 -10.263 -6.231 1.00 89.00 84 ARG A CA 1
ATOM 700 C C . ARG A 1 84 ? -9.142 -9.220 -5.238 1.00 89.00 84 ARG A C 1
ATOM 702 O O . ARG A 1 84 ? -8.751 -9.587 -4.126 1.00 89.00 84 ARG A O 1
ATOM 709 N N . TYR A 1 85 ? -9.158 -7.947 -5.628 1.00 87.00 85 TYR A N 1
ATOM 710 C CA . TYR A 1 85 ? -8.720 -6.841 -4.784 1.00 87.00 85 TYR A CA 1
ATOM 711 C C . TYR A 1 85 ? -9.558 -6.749 -3.506 1.00 87.00 85 TYR A C 1
ATOM 713 O O . TYR A 1 85 ? -9.010 -6.702 -2.404 1.00 87.00 85 TYR A O 1
ATOM 721 N N . GLU A 1 86 ? -10.882 -6.843 -3.619 1.00 85.75 86 GLU A N 1
ATOM 722 C CA . GLU A 1 86 ? -11.775 -6.810 -2.463 1.00 85.75 86 GLU A CA 1
ATOM 723 C C . GLU A 1 86 ? -11.512 -7.985 -1.503 1.00 85.75 86 GLU A C 1
ATOM 725 O O . GLU A 1 86 ? -11.466 -7.800 -0.283 1.00 85.75 86 GLU A O 1
ATOM 730 N N . LYS A 1 87 ? -11.256 -9.193 -2.025 1.00 85.38 87 LYS A N 1
ATOM 731 C CA . LYS A 1 87 ? -10.852 -10.358 -1.214 1.00 85.38 87 LYS A CA 1
ATOM 732 C C . LYS A 1 87 ? -9.507 -10.135 -0.517 1.00 85.38 87 LYS A C 1
ATOM 734 O O . LYS A 1 87 ? -9.371 -10.495 0.654 1.00 85.38 87 LYS A O 1
ATOM 739 N N . ALA A 1 88 ? -8.529 -9.534 -1.196 1.00 80.62 88 ALA A N 1
ATOM 740 C CA . ALA A 1 88 ? -7.222 -9.221 -0.620 1.00 80.62 88 ALA A CA 1
ATOM 741 C C . ALA A 1 88 ? -7.338 -8.195 0.520 1.00 80.62 88 ALA A C 1
ATOM 743 O O . ALA A 1 88 ? -6.792 -8.416 1.602 1.00 80.62 88 ALA A O 1
ATOM 744 N N . ILE A 1 89 ? -8.128 -7.134 0.331 1.00 79.88 89 ILE A N 1
ATOM 745 C CA . ILE A 1 89 ? -8.408 -6.128 1.364 1.00 79.88 89 ILE A CA 1
ATOM 746 C C . ILE A 1 89 ? -9.177 -6.735 2.542 1.00 79.88 89 ILE A C 1
ATOM 748 O O . ILE A 1 89 ? -8.804 -6.514 3.693 1.00 79.88 89 ILE A O 1
ATOM 752 N N . LYS A 1 90 ? -10.208 -7.555 2.299 1.00 78.19 90 LYS A N 1
ATOM 753 C CA . LYS A 1 90 ? -10.952 -8.261 3.362 1.00 78.19 90 LYS A CA 1
ATOM 754 C C . LYS A 1 90 ? -10.069 -9.227 4.158 1.00 78.19 90 LYS A C 1
ATOM 756 O O . LYS A 1 90 ? -10.240 -9.358 5.368 1.00 78.19 90 LYS A O 1
ATOM 761 N N . LYS A 1 91 ? -9.115 -9.902 3.509 1.00 72.81 91 LYS A N 1
ATOM 762 C CA . LYS A 1 91 ? -8.141 -10.772 4.186 1.00 72.81 91 LYS A CA 1
ATOM 763 C C . LYS A 1 91 ? -7.163 -9.960 5.034 1.00 72.81 91 LYS A C 1
ATOM 765 O O . LYS A 1 91 ? -6.918 -10.334 6.176 1.00 72.81 91 LYS A O 1
ATOM 770 N N . ASN A 1 92 ? -6.653 -8.852 4.499 1.00 63.44 92 ASN A N 1
ATOM 771 C CA . ASN A 1 92 ? -5.713 -7.990 5.209 1.00 63.44 92 ASN A CA 1
ATOM 772 C C . ASN A 1 92 ? -6.388 -7.327 6.422 1.00 63.44 92 ASN A C 1
ATOM 774 O O . ASN A 1 92 ? -5.907 -7.439 7.537 1.00 63.44 92 ASN A O 1
ATOM 778 N N . THR A 1 93 ? -7.596 -6.788 6.251 1.00 57.59 93 THR A N 1
ATOM 779 C CA . THR A 1 93 ? -8.385 -6.207 7.353 1.00 57.59 93 THR A CA 1
ATOM 780 C C . THR A 1 93 ? -8.844 -7.228 8.401 1.00 57.59 93 THR A C 1
ATOM 782 O O . THR A 1 93 ? -8.969 -6.872 9.570 1.00 57.59 93 THR A O 1
ATOM 785 N N . ARG A 1 94 ? -9.085 -8.499 8.038 1.00 56.25 94 ARG A N 1
ATOM 786 C CA . ARG A 1 94 ? -9.332 -9.581 9.014 1.00 56.25 94 ARG A CA 1
ATOM 787 C C . ARG A 1 94 ? -8.082 -9.987 9.784 1.00 56.25 94 ARG A C 1
ATOM 789 O O . ARG A 1 94 ? -8.229 -10.370 10.941 1.00 56.25 94 ARG A O 1
ATOM 796 N N . ALA A 1 95 ? -6.905 -9.942 9.160 1.00 54.56 95 ALA A N 1
ATOM 797 C C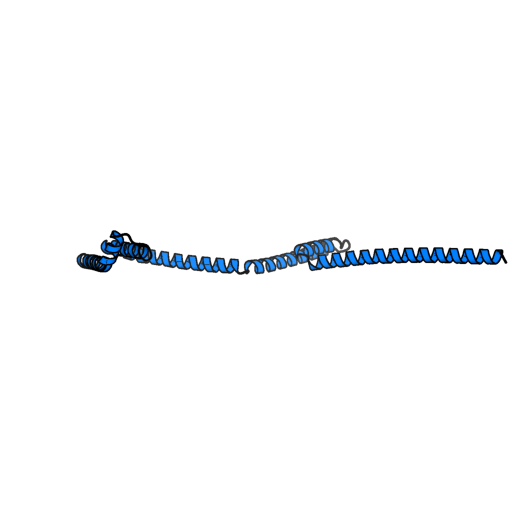A . ALA A 1 95 ? -5.648 -10.095 9.880 1.00 54.56 95 ALA A CA 1
ATOM 798 C C . ALA A 1 95 ? -5.535 -8.944 10.886 1.00 54.56 95 ALA A C 1
ATOM 800 O O . ALA A 1 95 ? -5.570 -9.216 12.075 1.00 54.56 95 ALA A O 1
ATOM 801 N N . THR A 1 96 ? -5.680 -7.692 10.431 1.00 51.31 96 THR A N 1
ATOM 802 C CA . THR A 1 96 ? -5.574 -6.505 11.295 1.00 51.31 96 THR A CA 1
ATOM 803 C C . THR A 1 96 ? -6.614 -6.427 12.425 1.00 51.31 96 THR A C 1
ATOM 805 O O . THR A 1 96 ? -6.340 -5.920 13.505 1.00 51.31 96 THR A O 1
ATOM 808 N N . ARG A 1 97 ? -7.830 -6.957 12.224 1.00 48.94 97 ARG A N 1
ATOM 809 C CA . ARG A 1 97 ? -8.849 -7.087 13.291 1.00 48.94 97 ARG A CA 1
ATOM 810 C C . ARG A 1 97 ? -8.570 -8.213 14.291 1.00 48.94 97 ARG A C 1
ATOM 812 O O . ARG A 1 97 ? -9.127 -8.178 15.383 1.00 48.94 97 ARG A O 1
ATOM 819 N N . ASN A 1 98 ? -7.776 -9.216 13.920 1.00 52.53 98 ASN A N 1
ATOM 820 C CA . ASN A 1 98 ? -7.340 -10.291 14.818 1.00 52.53 98 ASN A CA 1
ATOM 821 C C . ASN A 1 98 ? -6.046 -9.947 15.568 1.00 52.53 98 ASN A C 1
ATOM 823 O O . ASN A 1 98 ? -5.624 -10.729 16.421 1.00 52.53 98 ASN A O 1
ATOM 827 N N . ASP A 1 99 ? -5.448 -8.789 15.285 1.00 60.28 99 ASP A N 1
ATOM 828 C CA . ASP A 1 99 ? -4.275 -8.278 15.979 1.00 60.28 99 ASP A CA 1
ATOM 829 C C . ASP A 1 99 ? -4.662 -7.952 17.429 1.00 60.28 99 ASP A C 1
ATOM 831 O O . ASP A 1 99 ? -5.353 -6.975 17.719 1.00 60.28 99 ASP A O 1
ATOM 835 N N . GLU A 1 100 ? -4.298 -8.869 18.319 1.00 63.56 100 GLU A N 1
ATOM 836 C CA . GLU A 1 100 ? -4.075 -8.808 19.771 1.00 63.56 100 GLU A CA 1
ATOM 837 C C . GLU A 1 100 ? -4.765 -7.703 20.592 1.00 63.56 100 GLU A C 1
ATOM 839 O O . GLU A 1 100 ? -5.463 -8.029 21.547 1.00 63.56 100 GLU A O 1
ATOM 844 N N . ALA A 1 101 ? -4.644 -6.423 20.237 1.00 62.59 101 ALA A N 1
ATOM 845 C CA . ALA A 1 101 ? -5.331 -5.313 20.897 1.00 62.59 101 ALA A CA 1
ATOM 846 C C . ALA A 1 101 ? -6.865 -5.439 20.848 1.00 62.59 101 ALA A C 1
ATOM 848 O O . ALA A 1 101 ? -7.532 -5.251 21.864 1.00 62.59 101 ALA A O 1
ATOM 849 N N . THR A 1 102 ? -7.441 -5.819 19.702 1.00 66.00 102 THR A N 1
ATOM 850 C CA . THR A 1 102 ? -8.905 -6.010 19.590 1.00 66.00 102 THR A CA 1
ATOM 851 C C . THR A 1 102 ? -9.363 -7.220 20.406 1.00 66.00 102 THR A C 1
ATOM 853 O O . THR A 1 102 ? -10.421 -7.198 21.036 1.00 66.00 102 THR A O 1
ATOM 856 N N . ARG A 1 103 ? -8.537 -8.272 20.443 1.00 74.00 103 ARG A N 1
ATOM 857 C CA . ARG A 1 103 ? -8.790 -9.481 21.232 1.00 74.00 103 ARG A CA 1
ATOM 858 C C . ARG A 1 103 ? -8.695 -9.204 22.734 1.00 74.00 103 ARG A C 1
ATOM 860 O O . ARG A 1 103 ? -9.546 -9.675 23.483 1.00 74.00 103 ARG A O 1
ATOM 867 N N . LEU A 1 104 ? -7.715 -8.408 23.158 1.00 80.25 104 LEU A N 1
ATOM 868 C CA . LEU A 1 104 ? -7.534 -7.984 24.543 1.00 80.25 104 LEU A CA 1
ATOM 869 C C . LEU A 1 104 ? -8.672 -7.065 24.997 1.00 80.25 104 LEU A C 1
ATOM 871 O O . LEU A 1 104 ? -9.211 -7.262 26.080 1.00 80.25 104 LEU A O 1
ATOM 875 N N . LEU A 1 105 ? -9.101 -6.119 24.157 1.00 79.31 105 LEU A N 1
ATOM 876 C CA . LEU A 1 105 ? -10.255 -5.262 24.444 1.00 79.31 105 LEU A CA 1
ATOM 877 C C . LEU A 1 105 ? -11.548 -6.070 24.577 1.00 79.31 105 LEU A C 1
ATOM 879 O O . LEU A 1 105 ? -12.337 -5.813 25.483 1.00 79.31 105 LEU A O 1
ATOM 883 N N . LEU A 1 106 ? -11.755 -7.074 23.722 1.00 81.62 106 LEU A N 1
ATOM 884 C CA . LEU A 1 106 ? -12.909 -7.964 23.834 1.00 81.62 106 LEU A CA 1
ATOM 885 C C . LEU A 1 106 ? -12.850 -8.806 25.116 1.00 81.62 106 LEU A C 1
ATOM 887 O O . LEU A 1 106 ? -13.867 -8.951 25.790 1.00 81.62 106 LEU A O 1
ATOM 891 N N . GLN A 1 107 ? -11.673 -9.323 25.479 1.00 80.38 107 GLN A N 1
ATOM 892 C CA . GLN A 1 107 ? -11.473 -10.057 26.730 1.00 80.38 107 GLN A CA 1
ATOM 893 C C . GLN A 1 107 ? -11.748 -9.167 27.948 1.00 80.38 107 GLN A C 1
ATOM 895 O O . GLN A 1 107 ? -12.455 -9.587 28.861 1.00 80.38 107 GLN A O 1
ATOM 900 N N . TYR A 1 108 ? -11.250 -7.930 27.938 1.00 75.06 108 TYR A N 1
ATOM 901 C CA . TYR A 1 108 ? -11.454 -6.974 29.023 1.00 75.06 108 TYR A CA 1
ATOM 902 C C . TYR A 1 108 ? -12.919 -6.538 29.123 1.00 75.06 108 TYR A C 1
ATOM 904 O O . TYR A 1 108 ? -13.471 -6.483 30.215 1.00 75.06 108 TYR A O 1
ATOM 912 N N . SER A 1 109 ? -13.586 -6.309 27.989 1.00 79.75 109 SER A N 1
ATOM 913 C CA . SER A 1 109 ? -15.016 -5.990 27.936 1.00 79.75 109 SER A CA 1
ATOM 914 C C . SER A 1 109 ? -15.883 -7.143 28.450 1.00 79.75 109 SER A C 1
ATOM 916 O O . SER A 1 109 ? -16.810 -6.910 29.223 1.00 79.75 109 SER A O 1
ATOM 918 N N . GLN A 1 110 ? -15.566 -8.390 28.086 1.00 83.31 110 GLN A N 1
ATOM 919 C CA . GLN A 1 110 ? -16.256 -9.561 28.632 1.00 83.31 110 GLN A CA 1
ATOM 920 C C . GLN A 1 110 ? -16.000 -9.724 30.133 1.00 83.31 110 GLN A C 1
ATOM 922 O O . GLN A 1 110 ? -16.938 -10.003 30.876 1.00 83.31 110 GLN A O 1
ATOM 927 N N . GLN A 1 111 ? -14.764 -9.510 30.595 1.00 80.44 111 GLN A N 1
ATOM 928 C CA . GLN A 1 111 ? -14.431 -9.549 32.019 1.00 80.44 111 GLN A CA 1
ATOM 929 C C . GLN A 1 111 ? -15.170 -8.451 32.795 1.00 80.44 111 GLN A C 1
ATOM 931 O O . GLN A 1 111 ? -15.716 -8.718 33.862 1.00 80.44 111 GLN A O 1
ATOM 936 N N . GLN A 1 112 ? -15.258 -7.243 32.238 1.00 70.12 112 GLN A N 1
ATOM 937 C CA . GLN A 1 112 ? -15.995 -6.134 32.830 1.00 70.12 112 GLN A CA 1
ATOM 938 C C . GLN A 1 112 ? -17.493 -6.441 32.912 1.00 70.12 112 GLN A C 1
ATOM 940 O O . GLN A 1 112 ? -18.074 -6.288 33.980 1.00 70.12 112 GLN A O 1
ATOM 945 N N . ALA A 1 113 ? -18.103 -6.966 31.847 1.00 76.56 113 ALA A N 1
ATOM 946 C CA . ALA A 1 113 ? -19.513 -7.354 31.856 1.00 76.56 113 ALA A CA 1
ATOM 947 C C . ALA A 1 113 ? -19.810 -8.497 32.845 1.00 76.56 113 ALA A C 1
ATOM 949 O O . ALA A 1 113 ? -20.863 -8.511 33.480 1.00 76.56 113 ALA A O 1
ATOM 950 N N . GLN A 1 114 ? -18.887 -9.450 33.017 1.00 74.81 114 GLN A N 1
ATOM 951 C CA . GLN A 1 114 ? -19.019 -10.513 34.019 1.00 74.81 114 GLN A CA 1
ATOM 952 C C . GLN A 1 114 ? -18.923 -9.970 35.445 1.00 74.81 114 GLN A C 1
ATOM 954 O O . GLN A 1 114 ? -19.738 -10.337 36.290 1.00 74.81 114 GLN A O 1
ATOM 959 N N . VAL A 1 115 ? -17.963 -9.081 35.713 1.00 74.88 115 VAL A N 1
ATOM 960 C CA . VAL A 1 115 ? -17.815 -8.432 37.021 1.00 74.88 115 VAL A CA 1
ATOM 961 C C . VAL A 1 115 ? -19.018 -7.537 37.313 1.00 74.88 115 VAL A C 1
ATOM 963 O O . VAL A 1 115 ? -19.577 -7.612 38.400 1.00 74.88 115 VAL A O 1
ATOM 966 N N . GLU A 1 116 ? -19.485 -6.751 36.345 1.00 68.88 116 GLU A N 1
ATOM 967 C CA . GLU A 1 116 ? -20.694 -5.933 36.473 1.00 68.88 116 GLU A CA 1
ATOM 968 C C . GLU A 1 116 ? -21.943 -6.795 36.678 1.00 68.88 116 GLU A C 1
ATOM 970 O O . GLU A 1 116 ? -22.780 -6.456 37.509 1.00 68.88 116 GLU A O 1
ATOM 975 N N . GLY A 1 117 ? -22.047 -7.943 36.003 1.00 74.69 117 GLY A N 1
ATOM 976 C CA . GLY A 1 117 ? -23.111 -8.923 36.215 1.00 74.69 117 GLY A CA 1
ATOM 977 C C . GLY A 1 117 ? -23.075 -9.548 37.611 1.00 74.69 117 GLY A C 1
ATOM 978 O O . GLY A 1 117 ? -24.120 -9.687 38.239 1.00 74.69 117 GLY A O 1
ATOM 979 N N . GLN A 1 118 ? -21.890 -9.861 38.142 1.00 70.38 118 GLN A N 1
ATOM 980 C CA . GLN A 1 118 ? -21.721 -10.344 39.517 1.00 70.38 118 GLN A CA 1
ATOM 981 C C . GLN A 1 118 ? -21.991 -9.251 40.548 1.00 70.38 118 GLN A C 1
ATOM 983 O O . GLN A 1 118 ? -22.602 -9.537 41.568 1.00 70.38 118 GLN A O 1
ATOM 988 N N . ILE A 1 119 ? -21.603 -8.001 40.288 1.00 66.00 119 ILE A N 1
ATOM 989 C CA . ILE A 1 119 ? -21.934 -6.854 41.143 1.00 66.00 119 ILE A CA 1
ATOM 990 C C . ILE A 1 119 ? -23.438 -6.594 41.101 1.00 66.00 119 ILE A C 1
ATOM 992 O O . ILE A 1 119 ? -24.030 -6.335 42.140 1.00 66.00 119 ILE A O 1
ATOM 996 N N . ALA A 1 120 ? -24.080 -6.683 39.938 1.00 71.44 120 ALA A N 1
ATOM 997 C CA . ALA A 1 120 ? -25.524 -6.542 39.806 1.00 71.44 120 ALA A CA 1
ATOM 998 C C . ALA A 1 120 ? -26.256 -7.686 40.515 1.00 71.44 120 ALA A C 1
ATOM 1000 O O . ALA A 1 120 ? -27.184 -7.422 41.271 1.00 71.44 120 ALA A O 1
ATOM 1001 N N . ALA A 1 121 ? -25.799 -8.929 40.358 1.00 70.06 121 ALA A N 1
ATOM 1002 C CA . ALA A 1 121 ? -26.338 -10.090 41.060 1.00 70.06 121 ALA A CA 1
ATOM 1003 C C . ALA A 1 121 ? -26.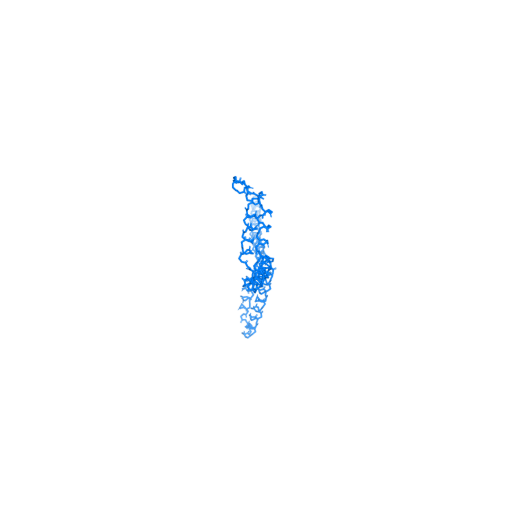098 -10.007 42.573 1.00 70.06 121 ALA A C 1
ATOM 1005 O O . ALA A 1 121 ? -27.014 -10.283 43.333 1.00 70.06 121 ALA A O 1
ATOM 1006 N N . ALA A 1 122 ? -24.924 -9.552 43.016 1.00 61.56 122 ALA A N 1
ATOM 1007 C CA . ALA A 1 122 ? -24.602 -9.315 44.421 1.00 61.56 122 ALA A CA 1
ATOM 1008 C C . ALA A 1 122 ? -25.407 -8.14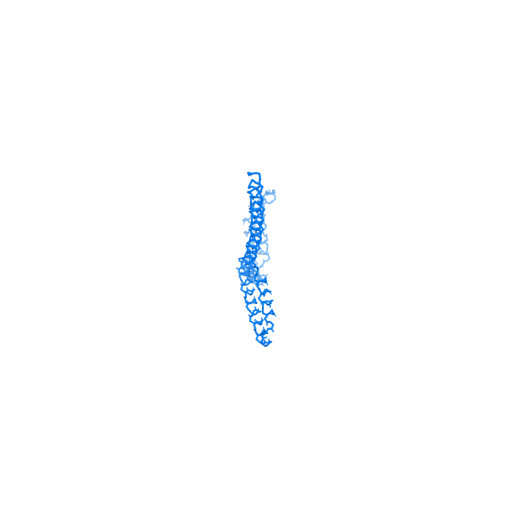4 45.001 1.00 61.56 122 ALA A C 1
ATOM 1010 O O . ALA A 1 122 ? -25.799 -8.183 46.159 1.00 61.56 122 ALA A O 1
ATOM 1011 N N . ARG A 1 123 ? -25.698 -7.108 44.206 1.00 61.00 123 ARG A N 1
ATOM 1012 C CA . ARG A 1 123 ? -26.585 -5.995 44.579 1.00 61.00 123 ARG A CA 1
ATOM 1013 C C . ARG A 1 123 ? -28.048 -6.413 44.606 1.00 61.00 123 ARG A C 1
ATOM 1015 O O . ARG A 1 123 ? -28.782 -5.914 45.443 1.00 61.00 123 ARG A O 1
ATOM 1022 N N . GLN A 1 124 ? -28.473 -7.322 43.734 1.00 61.53 124 GLN A N 1
ATOM 1023 C CA . GLN A 1 124 ? -29.819 -7.895 43.745 1.00 61.53 124 GLN A CA 1
ATOM 1024 C C . GLN A 1 124 ? -29.982 -8.906 44.886 1.00 61.53 124 GLN A C 1
ATOM 1026 O O . GLN A 1 124 ? -30.996 -8.879 45.574 1.00 61.53 124 GLN A O 1
ATOM 1031 N N . SER A 1 125 ? -28.967 -9.725 45.173 1.00 55.94 125 SER A N 1
ATOM 1032 C CA . SER A 1 125 ? -28.956 -10.620 46.334 1.00 55.94 125 SER A CA 1
ATOM 1033 C C . SER A 1 125 ? -28.849 -9.832 47.640 1.00 55.94 125 SER A C 1
ATOM 1035 O O . SER A 1 125 ? -29.554 -10.137 48.597 1.00 55.94 125 SER A O 1
ATOM 1037 N N . ALA A 1 126 ? -28.052 -8.758 47.672 1.00 51.03 126 ALA A N 1
ATOM 1038 C CA . ALA A 1 126 ? -28.054 -7.789 48.767 1.00 51.03 126 ALA A CA 1
ATOM 1039 C C . ALA A 1 126 ? -29.374 -7.003 48.827 1.00 51.03 126 ALA A C 1
ATOM 1041 O O . ALA A 1 126 ? -29.793 -6.616 49.910 1.00 51.03 126 ALA A O 1
ATOM 1042 N N . GLY A 1 127 ? -30.063 -6.810 47.701 1.00 48.12 127 GLY A N 1
ATOM 1043 C CA . GLY A 1 127 ? -31.372 -6.159 47.591 1.00 48.12 127 GLY A CA 1
ATOM 1044 C C . GLY A 1 127 ? -32.538 -7.001 48.115 1.00 48.12 127 GLY A C 1
ATOM 1045 O O . GLY A 1 127 ? -33.560 -6.440 48.483 1.00 48.12 127 GLY A O 1
ATOM 1046 N N . ILE A 1 128 ? -32.377 -8.323 48.221 1.00 45.72 128 ILE A N 1
ATOM 1047 C CA . ILE A 1 128 ? -33.344 -9.210 48.895 1.00 45.72 128 ILE A CA 1
ATOM 1048 C C . ILE A 1 128 ? -33.009 -9.354 50.394 1.00 45.72 128 ILE A C 1
ATOM 1050 O O . ILE A 1 128 ? -33.894 -9.601 51.209 1.00 45.72 128 ILE A O 1
ATOM 1054 N N . ALA A 1 129 ? -31.751 -9.131 50.794 1.00 43.75 129 ALA A N 1
ATOM 1055 C CA . ALA A 1 129 ? -31.319 -9.210 52.194 1.00 43.75 129 ALA A CA 1
ATOM 1056 C C . ALA A 1 129 ? -31.366 -7.867 52.964 1.00 43.75 129 ALA A C 1
ATOM 1058 O O . ALA A 1 129 ? -31.315 -7.858 54.193 1.00 43.75 129 ALA A O 1
ATOM 1059 N N . THR A 1 130 ? -31.492 -6.719 52.290 1.00 44.91 130 THR A N 1
ATOM 1060 C CA . THR A 1 130 ? -31.414 -5.389 52.940 1.00 44.91 130 THR A CA 1
ATOM 1061 C C . THR A 1 130 ? -32.707 -4.895 53.583 1.00 44.91 130 THR A C 1
ATOM 1063 O O . THR A 1 130 ? -32.653 -3.935 54.352 1.00 44.91 130 THR A O 1
ATOM 1066 N N . GLU A 1 131 ? -33.844 -5.551 53.348 1.00 47.28 131 GLU A N 1
ATOM 1067 C CA . GLU A 1 131 ? -35.098 -5.240 54.053 1.00 47.28 131 GLU A CA 1
ATOM 1068 C C . GLU A 1 131 ? -35.184 -5.882 55.446 1.00 47.28 131 GLU A C 1
ATOM 1070 O O . GLU A 1 131 ? -36.007 -5.468 56.257 1.00 47.28 131 GLU A O 1
ATOM 1075 N N . ARG A 1 132 ? -34.320 -6.863 55.760 1.00 47.69 132 ARG A N 1
ATOM 1076 C CA . ARG A 1 132 ? -34.332 -7.570 57.057 1.00 47.69 132 ARG A CA 1
ATOM 1077 C C . ARG A 1 132 ? -33.025 -7.545 57.842 1.00 47.69 132 ARG A C 1
ATOM 1079 O O . ARG A 1 132 ? -33.015 -7.972 58.990 1.00 47.69 132 ARG A O 1
ATOM 1086 N N . MET A 1 133 ? -31.933 -7.041 57.275 1.00 47.12 133 MET A N 1
ATOM 1087 C CA . MET A 1 133 ? -30.702 -6.831 58.036 1.00 47.12 133 MET A CA 1
ATOM 1088 C C . MET A 1 133 ? -30.856 -5.558 58.867 1.00 47.12 133 MET A C 1
ATOM 1090 O O . MET A 1 133 ? -30.751 -4.441 58.354 1.00 47.12 133 MET A O 1
ATOM 1094 N N . THR A 1 134 ? -31.182 -5.759 60.145 1.00 61.50 134 THR A N 1
ATOM 1095 C CA . THR A 1 134 ? -31.326 -4.736 61.186 1.00 61.50 134 THR A CA 1
ATOM 1096 C C . THR A 1 134 ? -30.218 -3.691 61.096 1.00 61.50 134 THR A C 1
ATOM 1098 O O . THR A 1 134 ? -29.090 -4.001 60.727 1.00 61.50 134 THR A O 1
ATOM 1101 N N . GLU A 1 135 ? -30.523 -2.444 61.442 1.00 59.31 135 GLU A N 1
ATOM 1102 C CA . GLU A 1 135 ? -29.657 -1.258 61.338 1.00 59.31 135 GLU A CA 1
ATOM 1103 C C . GLU A 1 135 ? -28.220 -1.462 61.866 1.00 59.31 135 GLU A C 1
ATOM 1105 O O . GLU A 1 135 ? -27.265 -0.905 61.318 1.00 59.31 135 GLU A O 1
ATOM 1110 N N . ALA A 1 136 ? -28.057 -2.365 62.838 1.00 56.06 136 ALA A N 1
ATOM 1111 C CA . ALA A 1 136 ? -26.780 -2.871 63.336 1.00 56.06 136 ALA A CA 1
ATOM 1112 C C . ALA A 1 136 ? -25.863 -3.444 62.236 1.00 56.06 136 ALA A C 1
ATOM 1114 O O . ALA A 1 136 ? -24.663 -3.184 62.238 1.00 56.06 136 ALA A O 1
ATOM 1115 N N . HIS A 1 137 ? -26.407 -4.146 61.243 1.00 57.44 137 HIS A N 1
ATOM 1116 C CA . HIS A 1 137 ? -25.635 -4.752 60.163 1.00 57.44 137 HIS A CA 1
ATOM 1117 C C . HIS A 1 137 ? -25.138 -3.722 59.142 1.00 57.44 137 HIS A C 1
ATOM 1119 O O . HIS A 1 137 ? -24.018 -3.812 58.637 1.00 57.44 137 HIS A O 1
ATOM 1125 N N . LYS A 1 138 ? -25.943 -2.688 58.867 1.00 64.69 138 LYS A N 1
ATOM 1126 C CA . LYS A 1 138 ? -25.511 -1.549 58.039 1.00 64.69 138 LYS A CA 1
ATOM 1127 C C . LYS A 1 138 ? -24.365 -0.801 58.721 1.00 64.69 138 LYS A C 1
ATOM 1129 O O . LYS A 1 138 ? -23.391 -0.433 58.067 1.00 64.69 138 LYS A O 1
ATOM 1134 N N . GLN A 1 139 ? -24.460 -0.625 60.038 1.00 63.25 139 GLN A N 1
ATOM 1135 C CA . GLN A 1 139 ? -23.408 -0.009 60.844 1.00 63.25 139 GLN A CA 1
ATOM 1136 C C . GLN A 1 139 ? -22.149 -0.887 60.925 1.00 63.25 139 GLN A C 1
ATOM 1138 O O . GLN A 1 139 ? -21.044 -0.357 60.833 1.00 63.25 139 GLN A O 1
ATOM 1143 N N . LEU A 1 140 ? -22.293 -2.213 61.009 1.00 66.88 140 LEU A N 1
ATOM 1144 C CA . LEU A 1 140 ? -21.173 -3.158 61.012 1.00 66.88 140 LEU A CA 1
ATOM 1145 C C . LEU A 1 140 ? -20.417 -3.130 59.679 1.00 66.88 140 LEU A C 1
ATOM 1147 O O . LEU A 1 140 ? -19.190 -3.023 59.671 1.00 66.88 140 LEU A O 1
ATOM 1151 N N . LEU A 1 141 ? -21.134 -3.119 58.554 1.00 70.88 141 LEU A N 1
ATOM 1152 C CA . LEU A 1 141 ? -20.521 -3.013 57.230 1.00 70.88 141 LEU A CA 1
ATOM 1153 C C . LEU A 1 141 ? -19.787 -1.674 57.045 1.00 70.88 141 LEU A C 1
ATOM 1155 O O . LEU A 1 141 ? -18.654 -1.647 56.564 1.00 70.88 141 LEU A O 1
ATOM 1159 N N . ALA A 1 142 ? -20.392 -0.566 57.483 1.00 70.00 142 ALA A N 1
ATOM 1160 C CA . ALA A 1 142 ? -19.754 0.751 57.450 1.00 70.00 142 ALA A CA 1
ATOM 1161 C C . ALA A 1 142 ? -18.498 0.816 58.342 1.00 70.00 142 ALA A C 1
ATOM 1163 O O . ALA A 1 142 ? -17.490 1.409 57.952 1.00 70.00 142 ALA A O 1
ATOM 1164 N N . LEU A 1 143 ? -18.526 0.172 59.515 1.00 68.69 143 LEU A N 1
ATOM 1165 C CA . LEU A 1 143 ? -17.376 0.055 60.413 1.00 68.69 143 LEU A CA 1
ATOM 1166 C C . LEU A 1 143 ? -16.255 -0.779 59.775 1.00 68.69 143 LEU A C 1
ATOM 1168 O O . LEU A 1 143 ? -15.091 -0.388 59.832 1.00 68.69 143 LEU A O 1
ATOM 1172 N N . GLN A 1 144 ? -16.591 -1.884 59.111 1.00 67.25 144 GLN A N 1
ATOM 1173 C CA . GLN A 1 144 ? -15.626 -2.752 58.436 1.00 67.25 144 GLN A CA 1
ATOM 1174 C C . GLN A 1 144 ? -14.968 -2.074 57.225 1.00 67.25 144 GLN A C 1
ATOM 1176 O O . GLN A 1 144 ? -13.758 -2.220 57.023 1.00 67.25 144 GLN A O 1
ATOM 1181 N N . GLN A 1 145 ? -15.728 -1.270 56.478 1.00 68.44 145 GLN A N 1
ATOM 1182 C CA . GLN A 1 145 ? -15.190 -0.436 55.404 1.00 68.44 145 GLN A CA 1
ATOM 1183 C C . GLN A 1 145 ? -14.236 0.627 55.959 1.00 68.44 145 GLN A C 1
ATOM 1185 O O . GLN A 1 145 ? -13.103 0.740 55.500 1.00 68.44 145 GLN A O 1
ATOM 1190 N N . ARG A 1 146 ? -14.642 1.334 57.022 1.00 67.06 146 ARG A N 1
ATOM 1191 C CA . ARG A 1 146 ? -13.799 2.347 57.669 1.00 67.06 146 ARG A CA 1
ATOM 1192 C C . ARG A 1 146 ? -12.512 1.750 58.237 1.00 67.06 146 ARG A C 1
ATOM 1194 O O . ARG A 1 146 ? -11.473 2.384 58.158 1.00 67.06 146 ARG A O 1
ATOM 1201 N N . ILE A 1 147 ? -12.550 0.528 58.766 1.00 65.50 147 ILE A N 1
ATOM 1202 C CA . ILE A 1 147 ? -11.354 -0.193 59.230 1.00 65.50 147 ILE A CA 1
ATOM 1203 C C . ILE A 1 147 ? -10.431 -0.552 58.063 1.00 65.50 147 ILE A C 1
ATOM 1205 O O . ILE A 1 147 ? -9.221 -0.397 58.192 1.00 65.50 147 ILE A O 1
ATOM 1209 N N . SER A 1 148 ? -10.987 -0.991 56.932 1.00 66.69 148 SER A N 1
ATOM 1210 C CA . SER A 1 148 ? -10.206 -1.322 55.732 1.00 66.69 148 SER A CA 1
ATOM 1211 C C . SER A 1 148 ? -9.535 -0.084 55.129 1.00 66.69 148 SER A C 1
ATOM 1213 O O . SER A 1 148 ? -8.391 -0.156 54.699 1.00 66.69 148 SER A O 1
ATOM 1215 N N . ASP A 1 149 ? -10.203 1.071 55.170 1.00 66.75 149 ASP A N 1
ATOM 1216 C CA . ASP A 1 149 ? -9.655 2.346 54.683 1.00 66.75 149 ASP A CA 1
ATOM 1217 C C . ASP A 1 149 ? -8.581 2.945 55.616 1.00 66.75 149 ASP A C 1
ATOM 1219 O O . ASP A 1 149 ? -7.782 3.797 55.199 1.00 66.75 149 ASP A O 1
ATOM 1223 N N . LEU A 1 150 ? -8.589 2.522 56.884 1.00 67.25 150 LEU A N 1
ATOM 1224 C CA . LEU A 1 150 ? -7.641 2.907 57.931 1.00 67.25 150 LEU A CA 1
ATOM 1225 C C . LEU A 1 150 ? -6.419 1.972 57.996 1.00 67.25 150 LEU A C 1
ATOM 1227 O O . LEU A 1 150 ? -5.383 2.368 58.538 1.00 67.25 150 LEU A O 1
ATOM 1231 N N . ASP A 1 151 ? -6.503 0.770 57.418 1.00 59.22 151 ASP A N 1
ATOM 1232 C CA . ASP A 1 151 ? -5.394 -0.179 57.345 1.00 59.22 151 ASP A CA 1
ATOM 1233 C C . ASP A 1 151 ? -4.375 0.276 56.281 1.00 59.22 151 ASP A C 1
ATOM 1235 O O . ASP A 1 151 ? -4.662 0.339 55.086 1.00 59.22 151 ASP A O 1
ATOM 1239 N N . GLY A 1 152 ? -3.181 0.680 56.729 1.00 59.91 152 GLY A N 1
ATOM 1240 C CA . GLY A 1 152 ? -2.094 1.169 55.866 1.00 59.91 152 GLY A CA 1
ATOM 1241 C C . GLY A 1 152 ? -1.839 2.688 55.858 1.00 59.91 152 GLY A C 1
ATOM 1242 O O . GLY A 1 152 ? -0.946 3.137 55.138 1.00 59.91 152 GLY A O 1
ATOM 1243 N N . LYS A 1 153 ? -2.546 3.501 56.663 1.00 65.50 153 LYS A N 1
ATOM 1244 C CA . LYS A 1 153 ? -2.289 4.958 56.803 1.00 65.50 153 LYS A CA 1
ATOM 1245 C C . LYS A 1 153 ? -1.697 5.331 58.172 1.00 65.50 153 LYS A C 1
ATOM 1247 O O . LYS A 1 153 ? -1.820 4.595 59.146 1.00 65.50 153 LYS A O 1
ATOM 1252 N N . LYS A 1 154 ? -1.030 6.493 58.272 1.00 57.00 154 LYS A N 1
ATOM 1253 C CA . LYS A 1 154 ? -0.584 7.054 59.565 1.00 57.00 154 LYS A CA 1
ATOM 1254 C C . LYS A 1 154 ? -1.806 7.528 60.356 1.00 57.00 154 LYS A C 1
ATOM 1256 O O . LYS A 1 154 ? -2.327 8.605 60.097 1.00 57.00 154 LYS A O 1
ATOM 1261 N N . LEU A 1 155 ? -2.234 6.699 61.299 1.00 61.16 155 LEU A N 1
ATOM 1262 C CA . LEU A 1 155 ? -3.454 6.876 62.085 1.00 61.16 155 LEU A CA 1
ATOM 1263 C C . LEU A 1 155 ? -3.326 7.993 63.129 1.00 61.16 155 LEU A C 1
ATOM 1265 O O . LEU A 1 155 ? -2.350 8.032 63.890 1.00 61.16 155 LEU A O 1
ATOM 1269 N N . THR A 1 156 ? -4.341 8.854 63.197 1.00 64.44 156 THR A N 1
ATOM 1270 C CA . THR A 1 156 ? -4.541 9.829 64.282 1.00 64.44 156 THR A CA 1
ATOM 1271 C C . THR A 1 156 ? -4.910 9.121 65.597 1.00 64.44 156 THR A C 1
ATOM 1273 O O . THR A 1 156 ? -5.231 7.930 65.610 1.00 64.44 156 THR A O 1
ATOM 1276 N N . ALA A 1 157 ? -4.818 9.814 66.740 1.00 61.81 157 ALA A N 1
ATOM 1277 C CA . ALA A 1 157 ? -5.065 9.209 68.058 1.00 61.81 157 ALA A CA 1
ATOM 1278 C C . ALA A 1 157 ? -6.475 8.594 68.176 1.00 61.81 157 ALA A C 1
ATOM 1280 O O . ALA A 1 157 ? -6.629 7.497 68.718 1.00 61.81 157 ALA A O 1
ATOM 1281 N N . ASP A 1 158 ? -7.471 9.250 67.582 1.00 60.16 158 ASP A N 1
ATOM 1282 C CA . ASP A 1 158 ? -8.860 8.790 67.586 1.00 60.16 158 ASP A CA 1
ATOM 1283 C C . ASP A 1 158 ? -9.052 7.543 66.709 1.00 60.16 158 ASP A C 1
ATOM 1285 O O . ASP A 1 158 ? -9.746 6.602 67.091 1.00 60.16 158 ASP A O 1
ATOM 1289 N N . GLU A 1 159 ? -8.366 7.465 65.568 1.00 62.91 159 GLU A N 1
ATOM 1290 C CA . GLU A 1 159 ? -8.440 6.312 64.659 1.00 62.91 159 GLU A CA 1
ATOM 1291 C C . GLU A 1 159 ? -7.730 5.077 65.232 1.00 62.91 159 GLU A C 1
ATOM 1293 O O . GLU A 1 159 ? -8.186 3.947 65.042 1.00 62.91 159 GLU A O 1
ATOM 1298 N N . LYS A 1 160 ? -6.664 5.277 66.018 1.00 63.78 160 LYS A N 1
ATOM 1299 C CA . LYS A 1 160 ? -6.037 4.193 66.792 1.00 63.78 160 LYS A CA 1
ATOM 1300 C C . LYS A 1 160 ? -6.966 3.656 67.877 1.00 63.78 160 LYS A C 1
ATOM 1302 O O . LYS A 1 160 ? -6.994 2.448 68.097 1.00 63.78 160 LYS A O 1
ATOM 1307 N N . SER A 1 161 ? -7.738 4.528 68.528 1.00 65.12 161 SER A N 1
ATOM 1308 C CA . SER A 1 161 ? -8.723 4.135 69.545 1.00 65.12 161 SER A CA 1
ATOM 1309 C C . SER A 1 161 ? -9.845 3.273 68.948 1.00 65.12 161 SER A C 1
ATOM 1311 O O . SER A 1 161 ? -10.209 2.243 69.518 1.00 65.12 161 SER A O 1
ATOM 1313 N N . VAL A 1 162 ? -10.327 3.625 67.750 1.00 64.62 162 VAL A N 1
ATOM 1314 C CA . VAL A 1 162 ? -11.332 2.837 67.011 1.00 64.62 162 VAL A CA 1
ATOM 1315 C C . VAL A 1 162 ? -10.801 1.453 66.629 1.00 64.62 162 VAL A C 1
ATOM 1317 O O . VAL A 1 162 ? -11.516 0.463 66.773 1.00 64.62 162 VAL A O 1
ATOM 1320 N N . LEU A 1 163 ? -9.540 1.352 66.199 1.00 65.00 163 LEU A N 1
ATOM 1321 C CA . LEU A 1 163 ? -8.917 0.059 65.900 1.00 65.00 163 LEU A CA 1
ATOM 1322 C C . LEU A 1 163 ? -8.673 -0.781 67.159 1.00 65.00 163 LEU A C 1
ATOM 1324 O O . LEU A 1 163 ? -8.915 -1.985 67.139 1.00 65.00 163 LEU A O 1
ATOM 1328 N N . ALA A 1 164 ? -8.250 -0.160 68.263 1.00 68.56 164 ALA A N 1
ATOM 1329 C CA . ALA A 1 164 ? -8.034 -0.849 69.534 1.00 68.56 164 ALA A CA 1
ATOM 1330 C C . ALA A 1 164 ? -9.337 -1.427 70.114 1.00 68.56 164 ALA A C 1
ATOM 1332 O O . ALA A 1 164 ? -9.332 -2.521 70.671 1.00 68.56 164 ALA A O 1
ATOM 1333 N N . ARG A 1 165 ? -10.464 -0.727 69.932 1.00 68.88 165 ARG A N 1
ATOM 1334 C CA . ARG A 1 165 ? -11.798 -1.152 70.396 1.00 68.88 165 ARG A CA 1
ATOM 1335 C C . ARG A 1 165 ? -12.623 -1.892 69.341 1.00 68.88 165 ARG A C 1
ATOM 1337 O O . ARG A 1 165 ? -13.796 -2.180 69.565 1.00 68.88 165 ARG A O 1
ATOM 1344 N N . LYS A 1 166 ? -12.023 -2.236 68.198 1.00 66.19 166 LYS A N 1
ATOM 1345 C CA . LYS A 1 166 ? -12.684 -2.919 67.073 1.00 66.19 166 LYS A CA 1
ATOM 1346 C C . LYS A 1 166 ? -13.459 -4.161 67.512 1.00 66.19 166 LYS A C 1
ATOM 1348 O O . LYS A 1 166 ? -14.611 -4.327 67.126 1.00 66.19 166 LYS A O 1
ATOM 1353 N N . ASN A 1 167 ? -12.835 -5.021 68.316 1.00 65.75 167 ASN A N 1
ATOM 1354 C CA . ASN A 1 167 ? -13.451 -6.281 68.735 1.00 65.75 167 ASN A CA 1
ATOM 1355 C C . ASN A 1 167 ? -14.654 -6.049 69.661 1.00 65.75 167 ASN A C 1
ATOM 1357 O O . ASN A 1 167 ? -15.669 -6.718 69.507 1.00 65.75 167 ASN A O 1
ATOM 1361 N N . GLU A 1 168 ? -14.575 -5.061 70.555 1.00 72.56 168 GLU A N 1
ATOM 1362 C CA . GLU A 1 168 ? -15.675 -4.689 71.454 1.00 72.56 168 GLU A CA 1
ATOM 1363 C C . GLU A 1 168 ? -16.850 -4.072 70.685 1.00 72.56 168 GLU A C 1
ATOM 1365 O O . GLU A 1 168 ? -18.001 -4.406 70.950 1.00 72.56 168 GLU A O 1
ATOM 1370 N N . LEU A 1 169 ? -16.577 -3.222 69.688 1.00 70.00 169 LEU A N 1
ATOM 1371 C CA . LEU A 1 169 ? -17.610 -2.615 68.841 1.00 70.00 169 LEU A CA 1
ATOM 1372 C C . LEU A 1 169 ? -18.322 -3.653 67.969 1.00 70.00 169 LEU A C 1
ATOM 1374 O O . LEU A 1 169 ? -19.546 -3.625 67.861 1.00 70.00 169 LEU A O 1
ATOM 1378 N N . ILE A 1 170 ? -17.573 -4.595 67.388 1.00 66.50 170 ILE A N 1
ATOM 1379 C CA . ILE A 1 170 ? -18.148 -5.710 66.624 1.00 66.50 170 ILE A CA 1
ATOM 1380 C C . ILE A 1 170 ? -19.015 -6.579 67.541 1.00 66.50 170 ILE A C 1
ATOM 1382 O O . ILE A 1 170 ? -20.143 -6.912 67.183 1.00 66.50 170 ILE A O 1
ATOM 1386 N N . GLN A 1 171 ? -18.534 -6.900 68.744 1.00 68.31 171 GLN A N 1
ATOM 1387 C CA . GLN A 1 171 ? -19.280 -7.717 69.698 1.00 68.31 171 GLN A CA 1
ATOM 1388 C C . GLN A 1 171 ? -20.550 -7.013 70.204 1.00 68.31 171 GLN A C 1
ATOM 1390 O O . GLN A 1 171 ? -21.601 -7.644 70.274 1.00 68.31 171 GLN A O 1
ATOM 1395 N N . ALA A 1 172 ? -20.493 -5.707 70.479 1.00 68.62 172 ALA A N 1
ATOM 1396 C CA . ALA A 1 172 ? -21.647 -4.916 70.907 1.00 68.62 172 ALA A CA 1
ATOM 1397 C C . ALA A 1 172 ? -22.716 -4.795 69.810 1.00 68.62 172 ALA A C 1
ATOM 1399 O O . ALA A 1 172 ? -23.903 -4.937 70.096 1.00 68.62 172 ALA A O 1
ATOM 1400 N N . LEU A 1 173 ? -22.305 -4.587 68.554 1.00 66.06 173 LEU A N 1
ATOM 1401 C CA . LEU A 1 173 ? -23.223 -4.516 67.411 1.00 66.06 173 LEU A CA 1
ATOM 1402 C C . LEU A 1 173 ? -23.868 -5.874 67.106 1.00 66.06 173 LEU A C 1
ATOM 1404 O O . LEU A 1 173 ? -25.062 -5.928 66.825 1.00 66.06 173 LEU A O 1
ATOM 1408 N N . THR A 1 174 ? -23.112 -6.965 67.244 1.00 61.75 174 THR A N 1
ATOM 1409 C CA . THR A 1 174 ? -23.629 -8.334 67.075 1.00 61.75 174 THR A CA 1
ATOM 1410 C C . THR A 1 174 ? -24.619 -8.699 68.189 1.00 61.75 174 THR A C 1
ATOM 1412 O O . THR A 1 174 ? -25.649 -9.312 67.932 1.00 61.75 174 THR A O 1
ATOM 1415 N N . LEU A 1 175 ? -24.351 -8.292 69.436 1.00 62.72 175 LEU A N 1
ATOM 1416 C CA . LEU A 1 175 ? -25.285 -8.486 70.551 1.00 62.72 175 LEU A CA 1
ATOM 1417 C C . LEU A 1 175 ? -26.580 -7.689 70.362 1.00 62.72 175 LEU A C 1
ATOM 1419 O O . LEU A 1 175 ? -27.652 -8.190 70.690 1.00 62.72 175 LEU A O 1
ATOM 1423 N N . LEU A 1 176 ? -26.490 -6.477 69.808 1.00 60.91 176 LEU A N 1
ATOM 1424 C CA . LEU A 1 176 ? -27.659 -5.676 69.451 1.00 60.91 176 LEU A CA 1
ATOM 1425 C C . LEU A 1 176 ? -28.509 -6.390 68.389 1.00 60.91 176 LEU A C 1
ATOM 1427 O O . LEU A 1 176 ? -29.719 -6.471 68.541 1.00 60.91 176 LEU A O 1
ATOM 1431 N N . GLU A 1 177 ? -27.886 -6.963 67.359 1.00 54.91 177 GLU A N 1
ATOM 1432 C CA . GLU A 1 177 ? -28.567 -7.731 66.304 1.00 54.91 177 GLU A CA 1
ATOM 1433 C C . GLU A 1 177 ? -29.330 -8.952 66.856 1.00 54.91 177 GLU A C 1
ATOM 1435 O O . GLU A 1 177 ? -30.448 -9.217 66.424 1.00 54.91 177 GLU A O 1
ATOM 1440 N N . VAL A 1 178 ? -28.786 -9.637 67.869 1.00 56.38 178 VAL A N 1
ATOM 1441 C CA . VAL A 1 178 ? -29.453 -10.766 68.551 1.00 56.38 178 VAL A CA 1
ATOM 1442 C C . VAL A 1 178 ? -30.621 -10.314 69.441 1.00 56.38 178 VAL A C 1
ATOM 1444 O O . VAL A 1 178 ? -31.579 -11.060 69.611 1.00 56.38 178 VAL A O 1
ATOM 1447 N N . TYR A 1 179 ? -30.568 -9.105 70.007 1.00 47.94 179 TYR A N 1
ATOM 1448 C CA . TYR A 1 179 ? -31.620 -8.569 70.884 1.00 47.94 179 TYR A CA 1
ATOM 1449 C C . TYR A 1 179 ? -32.853 -8.029 70.138 1.00 47.94 179 TYR A C 1
ATOM 1451 O O . TYR A 1 179 ? -33.894 -7.839 70.764 1.00 47.94 179 TYR A O 1
ATOM 1459 N N . TRP A 1 180 ? -32.739 -7.755 68.835 1.00 43.53 180 TRP A N 1
ATOM 1460 C CA . TRP A 1 180 ? -33.816 -7.207 67.995 1.00 43.53 180 TRP A CA 1
ATOM 1461 C C . TRP A 1 180 ? -34.441 -8.241 67.030 1.00 43.53 180 TRP A C 1
ATOM 1463 O O . TRP A 1 180 ? -35.165 -7.845 66.112 1.00 43.53 180 TRP A O 1
ATOM 1473 N N . GLN A 1 181 ? -34.181 -9.540 67.234 1.00 42.81 181 GLN A N 1
ATOM 1474 C CA . GLN A 1 181 ? -34.888 -10.672 66.603 1.00 42.81 181 GLN A CA 1
ATOM 1475 C C . GLN A 1 181 ? -36.011 -11.201 67.498 1.00 42.81 181 GLN A C 1
ATOM 1477 O O . GLN A 1 181 ? -37.042 -11.623 66.926 1.00 42.81 181 GLN A O 1
#